Protein AF-A0A3D1IZM6-F1 (afdb_monomer_lite)

Structure (mmCIF, N/CA/C/O backbone):
data_AF-A0A3D1IZM6-F1
#
_entry.id   AF-A0A3D1IZM6-F1
#
loop_
_atom_site.group_PDB
_atom_site.id
_atom_site.type_symbol
_atom_site.label_atom_id
_atom_site.label_alt_id
_atom_site.label_comp_id
_atom_site.label_asym_id
_atom_site.label_entity_id
_atom_site.label_seq_id
_atom_site.pdbx_PDB_ins_code
_atom_site.Cartn_x
_atom_site.Cartn_y
_atom_site.Cartn_z
_atom_site.occupancy
_atom_site.B_iso_or_equiv
_atom_site.auth_seq_id
_atom_site.auth_comp_id
_atom_site.auth_asym_id
_atom_site.auth_atom_id
_atom_site.pdbx_PDB_model_num
ATOM 1 N N . PRO A 1 1 ? -0.669 3.128 17.476 1.00 86.50 1 PRO A N 1
ATOM 2 C CA . PRO A 1 1 ? -0.401 1.927 18.315 1.00 86.50 1 PRO A CA 1
ATOM 3 C C . PRO A 1 1 ? 0.803 2.006 19.279 1.00 86.50 1 PRO A C 1
ATOM 5 O O . PRO A 1 1 ? 0.688 1.498 20.395 1.00 86.50 1 PRO A O 1
ATOM 8 N N . LYS A 1 2 ? 1.941 2.584 18.860 1.00 93.19 2 LYS A N 1
ATOM 9 C CA . LYS A 1 2 ? 3.237 2.447 19.555 1.00 93.19 2 LYS A CA 1
ATOM 10 C C . LYS A 1 2 ? 3.417 3.360 20.777 1.00 93.19 2 LYS A C 1
ATOM 12 O O . LYS A 1 2 ? 3.647 2.854 21.865 1.00 93.19 2 LYS A O 1
ATOM 17 N N . CYS A 1 3 ? 3.286 4.679 20.620 1.00 95.19 3 CYS A N 1
ATOM 18 C CA . CYS A 1 3 ? 3.572 5.652 21.691 1.00 95.19 3 CYS A CA 1
ATOM 19 C C . CYS A 1 3 ? 2.334 6.141 22.464 1.00 95.19 3 CYS A C 1
ATOM 21 O O . CYS A 1 3 ? 2.469 6.870 23.438 1.00 95.19 3 CYS A O 1
ATOM 23 N N . GLY A 1 4 ? 1.125 5.768 22.031 1.00 92.25 4 GLY A N 1
ATOM 24 C CA . GLY A 1 4 ? -0.122 6.199 22.674 1.00 92.25 4 GLY A CA 1
ATOM 25 C C . GLY A 1 4 ? -0.565 7.630 22.350 1.00 92.25 4 GLY A C 1
ATOM 26 O O . GLY A 1 4 ? -1.536 8.092 22.945 1.00 92.25 4 GLY A O 1
ATOM 27 N N . ALA A 1 5 ? 0.097 8.312 21.408 1.00 95.12 5 ALA A N 1
ATOM 28 C CA . ALA A 1 5 ? -0.380 9.584 20.874 1.00 95.12 5 ALA A CA 1
ATOM 29 C C . ALA A 1 5 ? -1.825 9.452 20.364 1.00 95.12 5 ALA A C 1
ATOM 31 O O . ALA A 1 5 ? -2.180 8.460 19.719 1.00 95.12 5 ALA A O 1
ATOM 32 N N . LYS A 1 6 ? -2.650 10.449 20.693 1.00 93.88 6 LYS A N 1
ATOM 33 C CA . LYS A 1 6 ? -4.047 10.545 20.256 1.00 93.88 6 LYS A CA 1
ATOM 34 C C . LYS A 1 6 ? -4.123 11.191 18.875 1.00 93.88 6 LYS A C 1
ATOM 36 O O . LYS A 1 6 ? -3.153 11.803 18.437 1.00 93.88 6 LYS A O 1
ATOM 41 N N . ASP A 1 7 ? -5.268 11.037 18.216 1.00 92.25 7 ASP A N 1
ATOM 42 C CA . ASP A 1 7 ? -5.619 11.775 16.994 1.00 92.25 7 ASP A CA 1
ATOM 43 C C . ASP A 1 7 ? -4.579 11.637 15.874 1.00 92.25 7 ASP A C 1
ATOM 45 O O . ASP A 1 7 ? -4.140 12.605 15.265 1.00 92.25 7 ASP A O 1
ATOM 49 N N . GLN A 1 8 ? -4.153 10.392 15.645 1.00 94.94 8 GLN A N 1
ATOM 50 C CA . GLN A 1 8 ? -3.240 10.029 14.565 1.00 94.94 8 GLN A CA 1
ATOM 51 C C . GLN A 1 8 ? -4.029 9.600 13.325 1.00 94.94 8 GLN A C 1
ATOM 53 O O . GLN A 1 8 ? -5.044 8.909 13.448 1.00 94.94 8 GLN A O 1
ATOM 58 N N . TYR A 1 9 ? -3.533 9.976 12.147 1.00 93.31 9 TYR A N 1
ATOM 59 C CA . TYR A 1 9 ? -4.179 9.731 10.859 1.00 93.31 9 TYR A CA 1
ATOM 60 C C . TYR A 1 9 ? -3.430 8.669 10.054 1.00 93.31 9 TYR A C 1
ATOM 62 O O . TYR A 1 9 ? -2.205 8.641 10.036 1.00 93.31 9 TYR A O 1
ATOM 70 N N . GLY A 1 10 ? -4.180 7.823 9.346 1.00 92.38 10 GLY A N 1
ATOM 71 C CA . GLY A 1 10 ? -3.614 6.907 8.358 1.00 92.38 10 GLY A CA 1
ATOM 72 C C . GLY A 1 10 ? -2.687 5.842 8.947 1.00 92.38 10 GLY A C 1
ATOM 73 O O . GLY A 1 10 ? -3.042 5.158 9.911 1.00 92.38 10 GLY A O 1
ATOM 74 N N . ASP A 1 11 ? -1.535 5.673 8.304 1.00 95.69 11 ASP A N 1
ATOM 75 C CA . ASP A 1 11 ? -0.578 4.577 8.483 1.00 95.69 11 ASP A CA 1
ATOM 76 C C . ASP A 1 11 ? 0.715 5.002 9.201 1.00 95.69 11 ASP A C 1
ATOM 78 O O . ASP A 1 11 ? 1.672 4.232 9.305 1.00 95.69 11 ASP A O 1
ATOM 82 N N . ASN A 1 12 ? 0.761 6.221 9.740 1.00 95.88 12 ASN A N 1
ATOM 83 C CA . ASN A 1 12 ? 1.924 6.733 10.451 1.00 95.88 12 ASN A CA 1
ATOM 84 C C . ASN A 1 12 ? 1.538 7.516 11.712 1.00 95.88 12 ASN A C 1
ATOM 86 O O . ASN A 1 12 ? 0.417 7.999 11.869 1.00 95.88 12 ASN A O 1
ATOM 90 N N . CYS A 1 13 ? 2.493 7.644 12.634 1.00 96.31 13 CYS A N 1
ATOM 91 C CA . CYS A 1 13 ? 2.378 8.515 13.799 1.00 96.31 13 CYS A CA 1
ATOM 92 C C . CYS A 1 13 ? 3.288 9.732 13.644 1.00 96.31 13 CYS A C 1
ATOM 94 O O . CYS A 1 13 ? 4.503 9.588 13.513 1.00 96.31 13 CYS A O 1
ATOM 96 N N . GLU A 1 14 ? 2.716 10.927 13.737 1.00 96.31 14 GLU A N 1
ATOM 97 C CA . GLU A 1 14 ? 3.436 12.204 13.625 1.00 96.31 14 GLU A CA 1
ATOM 98 C C . GLU A 1 14 ? 4.245 12.549 14.883 1.00 96.31 14 GLU A C 1
ATOM 100 O O . GLU A 1 14 ? 5.107 13.420 14.856 1.00 96.31 14 GLU A O 1
ATOM 105 N N . VAL A 1 15 ? 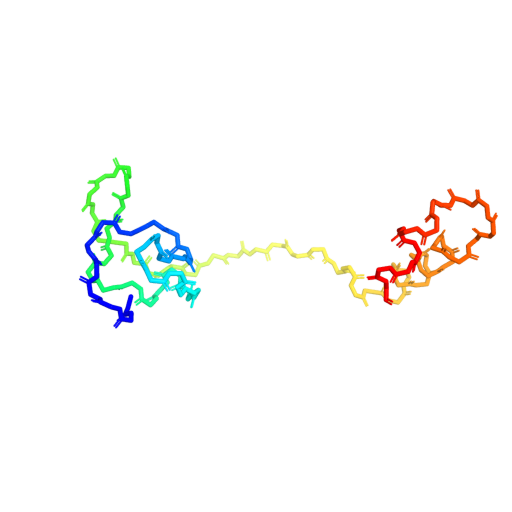4.002 11.845 15.993 1.00 96.75 15 VAL A N 1
ATOM 106 C CA . VAL A 1 15 ? 4.705 12.078 17.264 1.00 96.75 15 VAL A CA 1
ATOM 107 C C . VAL A 1 15 ? 5.976 11.241 17.376 1.00 96.75 15 VAL A C 1
ATOM 109 O O . VAL A 1 15 ? 7.009 11.750 17.796 1.00 96.75 15 VAL A O 1
ATOM 112 N N . CYS A 1 16 ? 5.917 9.948 17.040 1.00 95.94 16 CYS A N 1
ATOM 113 C CA . CYS A 1 16 ? 7.071 9.050 17.178 1.00 95.94 16 CYS A CA 1
ATOM 114 C C . CYS A 1 16 ? 7.625 8.511 15.854 1.00 95.94 16 CYS A C 1
ATOM 116 O O . CYS A 1 16 ? 8.573 7.730 15.882 1.00 95.94 16 CYS A O 1
ATOM 118 N N . GLY A 1 17 ? 7.037 8.877 14.711 1.00 95.00 17 GLY A N 1
ATOM 119 C CA . GLY A 1 17 ? 7.503 8.466 13.383 1.00 95.00 17 GLY A CA 1
ATOM 120 C C . GLY A 1 17 ? 7.256 6.997 13.031 1.00 95.00 17 GLY A C 1
ATOM 121 O O . GLY A 1 17 ? 7.749 6.523 12.013 1.00 95.00 17 GLY A O 1
ATOM 122 N N . ALA A 1 18 ? 6.524 6.246 13.858 1.00 96.06 18 ALA A N 1
ATOM 123 C CA . ALA A 1 18 ? 6.230 4.846 13.569 1.00 96.06 18 ALA A CA 1
ATOM 124 C C . ALA A 1 18 ? 5.256 4.715 12.391 1.00 96.06 18 ALA A C 1
ATOM 126 O O . ALA A 1 18 ? 4.234 5.397 12.386 1.00 96.06 18 ALA A O 1
ATOM 127 N N . ALA A 1 19 ? 5.536 3.786 11.476 1.00 96.38 19 ALA A N 1
ATOM 128 C CA . ALA A 1 19 ? 4.588 3.301 10.476 1.00 96.38 19 ALA A CA 1
ATOM 129 C C . ALA A 1 19 ? 3.842 2.054 10.991 1.00 96.38 19 ALA A C 1
ATOM 131 O O . ALA A 1 19 ? 4.389 1.284 11.792 1.00 96.38 19 ALA A O 1
ATOM 132 N N . TYR A 1 20 ? 2.592 1.883 10.576 1.00 94.19 20 TYR A N 1
ATOM 133 C CA . TYR A 1 20 ? 1.693 0.789 10.954 1.00 94.19 20 TYR A CA 1
ATOM 134 C C . TYR A 1 20 ? 0.516 0.715 9.982 1.00 94.19 20 TYR A C 1
ATOM 136 O O . TYR A 1 20 ? 0.214 1.683 9.294 1.00 94.19 20 TYR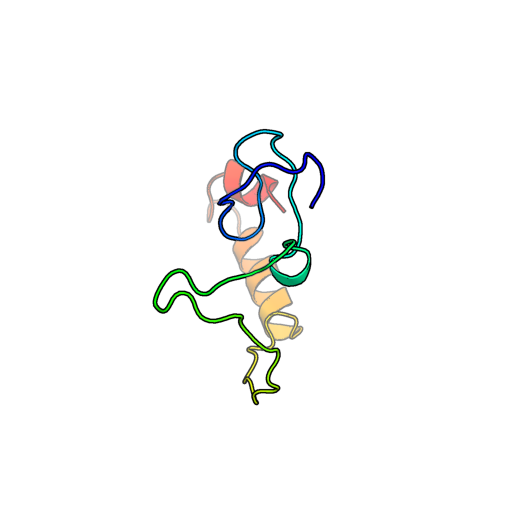 A O 1
ATOM 144 N N . GLU A 1 21 ? -0.208 -0.396 9.953 1.00 94.56 21 GLU A N 1
ATOM 145 C CA . GLU A 1 21 ? -1.463 -0.422 9.206 1.00 94.56 21 GLU A CA 1
ATOM 146 C C . GLU A 1 21 ? -2.534 0.427 9.921 1.00 94.56 21 GLU A C 1
ATOM 148 O O . GLU A 1 21 ? -2.612 0.417 11.155 1.00 94.56 21 GLU A O 1
ATOM 153 N N . PRO A 1 22 ? -3.427 1.127 9.193 1.00 93.38 22 PRO A N 1
ATOM 154 C CA . PRO A 1 22 ? -4.525 1.877 9.812 1.00 93.38 22 PRO A CA 1
ATOM 155 C C . PRO A 1 22 ? -5.441 1.009 10.695 1.00 93.38 22 PRO A C 1
ATOM 157 O O . PRO A 1 22 ? -6.053 1.501 11.644 1.00 93.38 22 PRO A O 1
ATOM 160 N N . THR A 1 23 ? -5.514 -0.295 10.414 1.00 93.50 23 THR A N 1
ATOM 161 C CA . THR A 1 23 ? -6.225 -1.316 11.206 1.00 93.50 23 THR A CA 1
ATOM 162 C C . THR A 1 23 ? -5.614 -1.535 12.596 1.00 93.50 23 THR A C 1
ATOM 164 O O . THR A 1 23 ? -6.300 -2.029 13.489 1.00 93.50 23 THR A O 1
ATOM 167 N N . GLU A 1 24 ? -4.361 -1.129 12.820 1.00 93.75 24 GLU A N 1
ATOM 168 C CA . GLU A 1 24 ? -3.665 -1.208 14.111 1.00 93.75 24 GLU A CA 1
ATOM 169 C C . GLU A 1 24 ? -3.888 0.036 14.995 1.00 93.75 24 GLU A C 1
ATOM 171 O O . GLU A 1 24 ? -3.350 0.131 16.111 1.00 93.75 24 GLU A O 1
ATOM 176 N N . LEU A 1 25 ? -4.655 1.029 14.529 1.00 93.31 25 LEU A N 1
ATOM 177 C CA . LEU A 1 25 ? -5.018 2.189 15.340 1.00 93.31 25 LEU A CA 1
ATOM 178 C C . LEU A 1 25 ? -5.851 1.767 16.557 1.00 93.31 25 LEU A C 1
ATOM 180 O O . LEU A 1 25 ? -6.781 0.969 16.481 1.00 93.31 25 LEU A O 1
ATOM 184 N N . LYS A 1 26 ? -5.519 2.343 17.715 1.00 92.94 26 LYS A N 1
ATOM 185 C CA . LYS A 1 26 ? -6.279 2.135 18.952 1.00 92.94 26 LYS A CA 1
ATOM 186 C C . LYS A 1 26 ? -7.455 3.106 18.956 1.00 92.94 26 LYS A C 1
ATOM 188 O O . LYS A 1 26 ? -7.230 4.298 18.779 1.00 92.94 26 LYS A O 1
ATOM 193 N N . ASN A 1 27 ? -8.665 2.606 19.214 1.00 93.06 27 ASN A N 1
ATOM 194 C CA . ASN A 1 27 ? -9.913 3.381 19.170 1.00 93.06 27 ASN A CA 1
ATOM 195 C C . ASN A 1 27 ? -10.098 4.130 17.833 1.00 93.06 27 ASN A C 1
ATOM 197 O O . ASN A 1 27 ? -10.186 5.359 17.834 1.00 93.06 27 ASN A O 1
ATOM 201 N N . PRO A 1 28 ? -10.109 3.420 16.688 1.00 95.06 28 PRO A N 1
ATOM 202 C CA . PRO A 1 28 ? -10.216 4.071 15.392 1.00 95.06 28 PRO A CA 1
ATOM 203 C C . PRO A 1 28 ? -11.578 4.756 15.248 1.00 95.06 28 PRO A C 1
ATOM 205 O O . PRO A 1 28 ? -12.607 4.243 15.700 1.00 95.06 28 PRO A O 1
ATOM 208 N N . TYR A 1 29 ? -11.587 5.901 14.576 1.00 95.38 29 TYR A N 1
ATOM 209 C CA . TYR A 1 29 ? -12.800 6.632 14.239 1.00 95.38 29 TYR A CA 1
ATOM 210 C C . TYR A 1 29 ? -12.696 7.220 12.832 1.00 95.38 29 TYR A C 1
ATOM 212 O O . TYR A 1 29 ? -11.613 7.514 12.330 1.00 95.38 29 TYR A O 1
ATOM 220 N N . SER A 1 30 ? -13.844 7.363 12.176 1.00 95.88 30 SER A N 1
ATOM 221 C CA . SER A 1 30 ? -13.962 7.998 10.868 1.00 95.88 30 SER A CA 1
ATOM 222 C C . SER A 1 30 ? -13.695 9.495 10.990 1.00 95.88 30 SER A C 1
ATOM 224 O O . SER A 1 30 ? -14.430 10.193 11.684 1.00 95.88 30 SER A O 1
ATOM 226 N N . ALA A 1 31 ? -12.708 10.010 10.256 1.00 94.38 31 ALA A N 1
ATOM 227 C CA . ALA A 1 31 ? -12.453 11.450 10.184 1.00 94.38 31 ALA A CA 1
ATOM 228 C C . ALA A 1 31 ? -13.635 12.240 9.580 1.00 94.38 31 ALA A C 1
ATOM 230 O O . ALA A 1 31 ? -13.743 13.443 9.788 1.00 94.38 31 ALA A O 1
ATOM 231 N N . LEU A 1 32 ? -14.534 11.567 8.848 1.00 95.44 32 LEU A N 1
ATOM 232 C CA . LEU A 1 32 ? -15.706 12.188 8.224 1.00 95.44 32 LEU A CA 1
ATOM 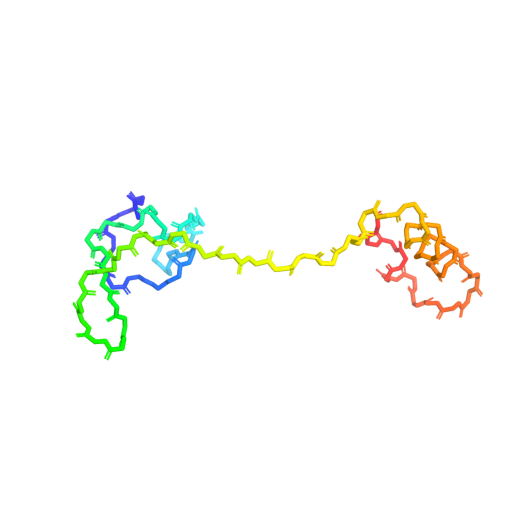233 C C . LEU A 1 32 ? -16.928 12.223 9.146 1.00 95.44 32 LEU A C 1
ATOM 235 O O . LEU A 1 32 ? -17.704 13.171 9.101 1.00 95.44 32 LEU A O 1
ATOM 239 N N . THR A 1 33 ? -17.143 11.170 9.940 1.00 96.94 33 THR A N 1
ATOM 240 C CA . THR A 1 33 ? -18.407 10.963 10.674 1.00 96.94 33 THR A CA 1
ATOM 241 C C . THR A 1 33 ? -18.237 10.736 12.173 1.00 96.94 33 THR A C 1
ATOM 243 O O . THR A 1 33 ? -19.233 10.641 12.883 1.00 96.94 33 THR A O 1
ATOM 246 N N . GLY A 1 34 ? -17.008 10.582 12.670 1.00 94.81 34 GLY A N 1
ATOM 247 C CA . GLY A 1 34 ? -16.710 10.230 14.063 1.00 94.81 34 GLY A CA 1
ATOM 248 C C . GLY A 1 34 ? -17.085 8.796 14.463 1.00 94.81 34 GLY A C 1
ATOM 249 O O . GLY A 1 34 ? -16.734 8.355 15.553 1.00 94.81 34 GLY A O 1
ATOM 250 N N . ALA A 1 35 ? -17.772 8.041 13.601 1.00 96.94 35 ALA A N 1
ATOM 251 C CA . ALA A 1 35 ? -18.178 6.669 13.888 1.00 96.94 35 ALA A CA 1
ATOM 252 C C . ALA A 1 35 ? -16.983 5.703 13.864 1.00 96.94 35 ALA A C 1
ATOM 254 O O . ALA A 1 35 ? -16.058 5.868 13.066 1.00 96.94 35 ALA A O 1
ATOM 255 N N . THR A 1 36 ? -17.026 4.655 14.690 1.00 96.75 36 THR A N 1
ATOM 256 C CA . THR A 1 36 ? -16.028 3.577 14.663 1.00 96.75 36 THR A CA 1
ATOM 257 C C . THR A 1 36 ? -16.132 2.797 13.345 1.00 96.75 36 THR A C 1
ATOM 259 O O . THR A 1 36 ? -17.211 2.283 13.032 1.00 96.75 36 THR A O 1
ATOM 262 N N . PRO A 1 37 ? -15.052 2.702 12.547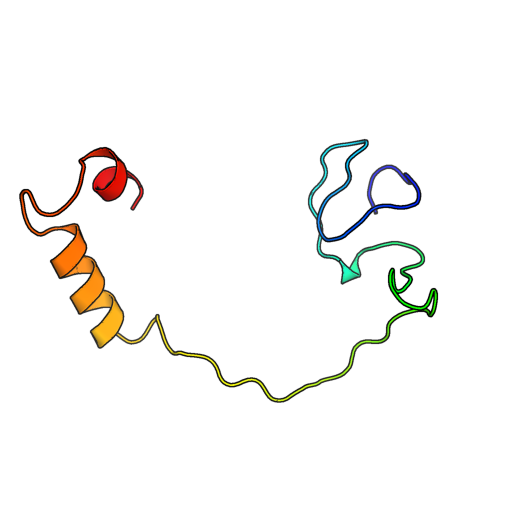 1.00 95.75 37 PRO A N 1
ATOM 263 C CA . PRO A 1 37 ? -15.069 1.957 11.297 1.00 95.75 37 PRO A CA 1
ATOM 264 C C . PRO A 1 37 ? -15.153 0.448 11.552 1.00 95.75 37 PRO A C 1
ATOM 266 O O . PRO A 1 37 ? -14.723 -0.054 12.590 1.00 95.75 37 PRO A O 1
ATOM 269 N N . VAL A 1 38 ? -15.681 -0.282 10.570 1.00 94.88 38 VAL A N 1
ATOM 270 C CA . VAL A 1 38 ? -15.761 -1.748 10.583 1.00 94.88 38 V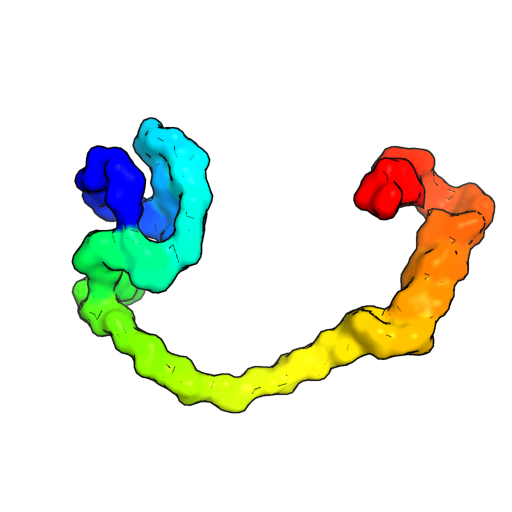AL A CA 1
ATOM 271 C C . VAL A 1 38 ? -15.215 -2.314 9.279 1.00 94.88 38 VAL A C 1
ATOM 273 O O . VAL A 1 38 ? -15.410 -1.728 8.213 1.00 94.88 38 VAL A O 1
ATOM 276 N N . MET A 1 39 ? -14.563 -3.472 9.357 1.00 94.25 39 MET A N 1
ATOM 277 C CA . MET A 1 39 ? -14.057 -4.167 8.176 1.00 94.25 39 MET A CA 1
ATOM 278 C C . MET A 1 39 ? -15.219 -4.769 7.387 1.00 94.25 39 MET A C 1
ATOM 280 O O . MET A 1 39 ? -16.050 -5.487 7.945 1.00 94.25 39 MET A O 1
ATOM 284 N N . LYS A 1 40 ? -15.276 -4.481 6.084 1.00 95.12 40 LYS A N 1
ATOM 285 C CA . LYS A 1 40 ? -16.268 -5.049 5.168 1.00 95.12 40 LYS A CA 1
ATOM 286 C C . LYS A 1 40 ? -15.568 -5.599 3.927 1.00 95.12 40 LYS A C 1
ATOM 288 O O . LYS A 1 40 ? -14.794 -4.862 3.319 1.00 95.12 40 LYS A O 1
ATOM 293 N N . PRO A 1 41 ? -15.826 -6.859 3.541 1.00 95.19 41 PRO A N 1
ATOM 294 C CA . PRO A 1 41 ? -15.305 -7.393 2.294 1.00 95.19 41 PRO A CA 1
ATOM 295 C C . PRO A 1 41 ? -15.972 -6.687 1.111 1.00 95.19 41 PRO A C 1
ATOM 297 O O . PRO A 1 41 ? -17.172 -6.406 1.135 1.00 95.19 41 PRO A O 1
ATOM 300 N N . VAL A 1 42 ? -15.190 -6.414 0.073 1.00 96.69 42 VAL A N 1
ATOM 301 C CA . VAL A 1 42 ? -15.661 -5.850 -1.191 1.00 96.69 42 VAL A CA 1
ATOM 302 C C . VAL A 1 42 ? -14.932 -6.550 -2.328 1.00 96.69 42 VAL A C 1
ATOM 304 O O . VAL A 1 42 ? -13.755 -6.887 -2.205 1.00 96.69 42 VAL A O 1
ATOM 307 N N . GLU A 1 43 ? -15.636 -6.800 -3.425 1.00 97.06 43 GLU A N 1
ATOM 308 C CA . GLU A 1 43 ? -15.000 -7.300 -4.637 1.00 97.06 43 GLU A CA 1
ATOM 309 C C . GLU A 1 43 ? -14.183 -6.172 -5.277 1.00 97.06 43 GLU A C 1
ATOM 311 O O . GLU A 1 43 ? -14.689 -5.074 -5.516 1.00 97.06 43 GLU A O 1
ATOM 316 N N . GLN A 1 44 ? -12.907 -6.440 -5.540 1.00 97.00 44 GLN A N 1
ATOM 317 C CA . GLN A 1 44 ? -12.008 -5.512 -6.214 1.00 97.00 44 GLN A CA 1
ATOM 318 C C . GLN A 1 44 ? -11.381 -6.199 -7.420 1.00 97.00 44 GLN A C 1
ATOM 320 O O . GLN A 1 44 ? -10.928 -7.340 -7.343 1.00 97.00 44 GLN A O 1
ATOM 325 N N . TYR A 1 45 ? -11.318 -5.472 -8.529 1.00 96.69 45 TYR A N 1
ATOM 326 C CA . TYR A 1 45 ? -10.644 -5.919 -9.737 1.00 96.69 45 TYR A CA 1
ATOM 327 C C . TYR A 1 45 ? -9.202 -5.423 -9.710 1.00 96.69 45 TYR A C 1
ATOM 329 O O . TYR A 1 45 ? -8.952 -4.223 -9.596 1.00 96.69 45 TYR A O 1
ATOM 337 N N . PHE A 1 46 ? -8.250 -6.346 -9.825 1.00 96.25 46 PHE A N 1
ATOM 338 C CA . PHE A 1 46 ? -6.826 -6.028 -9.830 1.00 96.25 46 PHE A CA 1
ATOM 339 C C . PHE A 1 46 ? -6.253 -6.159 -11.237 1.00 96.25 46 PHE A C 1
ATOM 341 O O . PHE A 1 46 ? -6.451 -7.167 -11.918 1.00 96.25 46 PHE A O 1
ATOM 348 N N . PHE A 1 47 ? -5.486 -5.155 -11.662 1.00 97.06 47 PHE A N 1
ATOM 349 C CA . PHE A 1 47 ? -4.653 -5.280 -12.849 1.00 97.06 47 PHE A CA 1
ATOM 350 C C . PHE A 1 47 ? -3.451 -6.175 -12.537 1.00 97.06 47 PHE A C 1
ATOM 352 O O . PHE A 1 47 ? -2.707 -5.931 -11.585 1.00 97.06 47 PHE A O 1
ATOM 359 N N . LYS A 1 48 ? -3.236 -7.208 -13.356 1.00 96.50 48 LYS A N 1
ATOM 360 C CA . LYS A 1 48 ? -2.129 -8.151 -13.183 1.00 96.50 48 LYS A CA 1
ATOM 361 C C . LYS A 1 48 ? -0.822 -7.554 -13.710 1.00 96.50 48 LYS A C 1
ATOM 363 O O . LYS A 1 48 ? -0.291 -8.001 -14.720 1.00 96.50 48 LYS A O 1
ATOM 368 N N . LEU A 1 49 ? -0.287 -6.558 -13.007 1.00 96.69 49 LEU A N 1
ATOM 369 C CA . LEU A 1 49 ? 0.996 -5.933 -13.351 1.00 96.69 49 LEU A CA 1
ATOM 370 C C . LEU A 1 49 ? 2.158 -6.945 -13.363 1.00 96.69 49 LEU A C 1
ATOM 372 O O . LEU A 1 49 ? 3.108 -6.789 -14.119 1.00 96.69 49 LEU A O 1
ATOM 376 N N . SER A 1 50 ? 2.053 -8.010 -12.566 1.00 96.12 50 SER A N 1
ATOM 377 C CA . SER A 1 50 ? 3.001 -9.130 -12.522 1.00 96.12 50 SER A CA 1
ATOM 378 C C . SER A 1 50 ? 2.869 -10.118 -13.687 1.00 96.12 50 SER A C 1
ATOM 380 O O . SER A 1 50 ? 3.564 -11.134 -13.711 1.00 96.12 50 SER A O 1
ATOM 382 N N . ASP A 1 51 ? 1.966 -9.879 -14.642 1.00 98.00 51 ASP A N 1
ATOM 383 C CA . ASP A 1 51 ? 1.879 -10.689 -15.852 1.00 98.00 51 ASP A CA 1
ATOM 384 C C . ASP A 1 51 ? 3.225 -10.651 -16.601 1.00 98.00 51 ASP A C 1
ATOM 386 O O . ASP A 1 51 ? 3.782 -9.563 -16.785 1.00 98.00 51 ASP A O 1
ATOM 390 N N . PRO A 1 52 ? 3.753 -11.800 -17.068 1.00 97.81 52 PRO A N 1
ATOM 391 C CA . PRO A 1 52 ? 5.037 -11.848 -17.763 1.00 97.81 52 PRO A CA 1
ATOM 392 C C . PRO A 1 52 ? 5.146 -10.876 -18.943 1.00 97.81 52 PRO A C 1
ATOM 394 O O . PRO A 1 52 ? 6.233 -10.378 -19.221 1.00 97.81 52 PRO A O 1
ATOM 397 N N . ARG A 1 53 ? 4.028 -10.554 -19.610 1.00 97.88 53 ARG A N 1
ATOM 398 C CA . ARG A 1 53 ? 3.995 -9.574 -20.707 1.00 97.88 53 ARG A CA 1
ATOM 399 C C . ARG A 1 53 ? 4.311 -8.161 -20.220 1.00 97.88 53 ARG A C 1
ATOM 401 O O . ARG A 1 53 ? 5.060 -7.444 -20.874 1.00 97.88 53 ARG A O 1
ATOM 408 N N . CYS A 1 54 ? 3.755 -7.770 -19.074 1.00 97.44 54 CYS A N 1
ATOM 409 C CA . CYS A 1 54 ? 4.007 -6.468 -18.460 1.00 97.44 54 CYS A CA 1
ATOM 410 C C . CYS A 1 54 ? 5.441 -6.381 -17.946 1.00 97.44 54 CYS A C 1
ATOM 412 O O . CYS A 1 54 ? 6.110 -5.382 -18.190 1.00 97.44 54 CYS A O 1
ATOM 414 N N . VAL A 1 55 ? 5.929 -7.442 -17.299 1.00 96.50 55 VAL A N 1
ATOM 415 C CA . VAL A 1 55 ? 7.312 -7.504 -16.811 1.00 96.50 55 VAL A CA 1
ATOM 416 C C . VAL A 1 55 ? 8.300 -7.390 -17.970 1.00 96.50 55 VAL A C 1
ATOM 418 O O . VAL A 1 55 ? 9.182 -6.538 -17.916 1.00 96.50 55 VAL A O 1
ATOM 421 N N . ALA A 1 56 ? 8.119 -8.174 -19.038 1.00 97.00 56 ALA A N 1
ATOM 422 C CA . ALA A 1 56 ? 8.992 -8.128 -20.210 1.00 97.00 56 ALA A CA 1
ATOM 423 C C . ALA A 1 56 ? 8.993 -6.741 -20.868 1.00 97.00 56 ALA A C 1
ATOM 425 O O . ALA A 1 56 ? 10.055 -6.195 -21.153 1.00 97.00 56 ALA A O 1
ATOM 426 N N . PHE A 1 57 ? 7.811 -6.142 -21.046 1.00 96.31 57 PHE A N 1
ATOM 427 C CA . PHE A 1 57 ? 7.687 -4.788 -21.581 1.00 96.31 57 PHE A CA 1
ATOM 428 C C . PHE A 1 57 ? 8.406 -3.749 -20.709 1.00 96.31 57 PHE A C 1
ATOM 430 O O . PHE A 1 57 ? 9.155 -2.925 -21.227 1.00 96.31 57 PHE A O 1
ATOM 437 N N . LEU A 1 58 ? 8.197 -3.780 -19.389 1.00 94.69 58 LEU A N 1
ATOM 438 C CA . LEU A 1 58 ? 8.807 -2.814 -18.472 1.00 94.69 58 LEU A CA 1
ATOM 439 C C . LEU A 1 58 ? 10.326 -2.982 -18.405 1.00 94.69 58 LEU A C 1
ATOM 441 O O . LEU A 1 58 ? 11.041 -1.985 -18.388 1.00 94.69 58 LEU A O 1
ATOM 445 N N . GLN A 1 59 ? 10.823 -4.220 -18.409 1.00 92.81 59 GLN A N 1
ATOM 446 C CA . GLN A 1 59 ? 12.256 -4.505 -18.436 1.00 92.81 59 GLN A CA 1
ATOM 447 C C . GLN A 1 59 ? 12.911 -4.003 -19.725 1.00 92.81 59 GLN A C 1
ATOM 449 O O . GLN A 1 59 ? 13.954 -3.358 -19.653 1.00 92.81 59 GLN A O 1
ATOM 454 N N . ASP A 1 60 ? 12.308 -4.253 -20.887 1.00 94.12 60 ASP A N 1
ATOM 455 C CA . ASP A 1 60 ? 12.815 -3.743 -22.167 1.00 94.12 60 ASP A CA 1
ATOM 456 C C . ASP A 1 60 ? 12.821 -2.206 -22.194 1.00 94.12 60 ASP A C 1
ATOM 458 O O . ASP A 1 60 ? 13.822 -1.564 -22.524 1.00 94.12 60 ASP A O 1
ATOM 462 N N . TRP A 1 61 ? 11.726 -1.597 -21.735 1.00 92.88 61 TRP A N 1
ATOM 463 C CA . TRP A 1 61 ? 11.583 -0.147 -21.699 1.00 92.88 61 TRP A CA 1
ATOM 464 C C . TRP A 1 61 ? 12.588 0.531 -20.758 1.00 92.88 61 TRP A C 1
ATOM 466 O O . TRP A 1 61 ? 13.143 1.572 -21.115 1.00 92.88 61 TRP A O 1
ATOM 476 N N . LEU A 1 62 ? 12.853 -0.062 -19.587 1.00 92.75 62 LEU A N 1
ATOM 477 C CA . LEU A 1 62 ? 13.845 0.429 -18.623 1.00 92.75 62 LEU A CA 1
ATOM 478 C C . LEU A 1 62 ? 15.277 0.326 -19.162 1.00 92.75 62 LEU A C 1
ATOM 480 O O . LEU A 1 62 ? 16.075 1.237 -18.952 1.00 92.75 62 LEU A O 1
ATOM 484 N N . ASN A 1 63 ? 15.594 -0.768 -19.859 1.00 89.56 63 ASN A N 1
ATOM 485 C CA . ASN A 1 63 ? 16.956 -1.077 -20.302 1.00 89.56 63 ASN A CA 1
ATOM 486 C C . ASN A 1 63 ? 17.297 -0.533 -21.698 1.00 89.56 63 ASN A C 1
ATOM 488 O O . ASN A 1 63 ? 18.434 -0.676 -22.148 1.00 89.56 63 ASN A O 1
ATOM 492 N N . THR A 1 64 ? 16.346 0.105 -22.387 1.00 93.12 64 THR A N 1
ATOM 493 C CA . THR A 1 64 ? 16.596 0.748 -23.682 1.00 93.12 64 THR A CA 1
ATOM 494 C C . THR A 1 64 ? 17.609 1.898 -23.514 1.00 93.12 64 THR A C 1
ATOM 496 O O . THR A 1 64 ? 17.307 2.884 -22.829 1.00 93.12 64 THR A O 1
ATOM 499 N N . PRO A 1 65 ? 18.799 1.839 -24.147 1.00 90.31 65 PRO A N 1
ATOM 500 C CA . PRO A 1 65 ? 19.839 2.848 -23.956 1.00 90.31 65 PRO A CA 1
ATOM 501 C C . PRO A 1 65 ? 19.376 4.258 -24.340 1.00 90.31 65 PRO A C 1
ATOM 503 O O . PRO A 1 65 ? 18.791 4.468 -25.401 1.00 90.31 65 PRO A O 1
ATOM 506 N N . GLY A 1 66 ? 19.644 5.240 -23.474 1.00 89.12 66 GLY A N 1
ATOM 507 C CA . GLY A 1 66 ? 19.299 6.649 -23.708 1.00 89.12 66 GLY A CA 1
ATOM 508 C C . GLY A 1 66 ? 17.805 6.980 -23.607 1.00 89.12 66 GLY A C 1
ATOM 509 O O . GLY A 1 66 ? 17.423 8.124 -23.847 1.00 89.12 66 GLY A O 1
ATOM 510 N N . ARG A 1 67 ? 16.952 6.010 -23.244 1.00 92.69 67 ARG A N 1
ATOM 511 C CA . ARG A 1 67 ? 15.505 6.212 -23.072 1.00 92.69 67 ARG A CA 1
ATOM 512 C C . ARG A 1 67 ? 15.172 6.987 -21.799 1.00 92.69 67 ARG A C 1
ATOM 514 O O . ARG A 1 67 ? 14.285 7.836 -21.821 1.00 92.69 67 ARG A O 1
ATOM 521 N N . LEU A 1 68 ? 15.850 6.663 -20.699 1.00 92.56 68 LEU A N 1
ATOM 522 C CA . LEU A 1 68 ? 15.573 7.185 -19.362 1.00 92.56 68 LEU A CA 1
ATOM 523 C C . LEU A 1 68 ? 16.789 7.887 -18.771 1.00 92.56 68 LEU A C 1
ATOM 525 O O . LEU A 1 68 ? 17.931 7.621 -19.145 1.00 92.56 68 LEU A O 1
ATOM 529 N N . GLN A 1 69 ? 16.520 8.772 -17.812 1.00 91.56 69 GLN A N 1
ATOM 530 C CA . GLN A 1 69 ? 17.561 9.376 -16.990 1.00 91.56 69 GLN A CA 1
ATOM 531 C C . GLN A 1 69 ? 18.267 8.291 -16.155 1.00 91.56 69 GLN A C 1
ATOM 533 O O . GLN A 1 69 ? 17.583 7.389 -15.654 1.00 91.56 69 GLN A O 1
ATOM 538 N N . PRO A 1 70 ? 19.597 8.367 -15.967 1.00 88.31 70 PRO A N 1
ATOM 539 C CA . PRO A 1 70 ? 20.358 7.351 -15.236 1.00 88.31 70 PRO A CA 1
ATOM 540 C C . PRO A 1 70 ? 19.814 7.061 -13.830 1.00 88.31 70 PRO A C 1
ATOM 542 O O . PRO A 1 70 ? 19.763 5.911 -13.402 1.00 88.31 70 PRO A O 1
ATOM 545 N N . GLU A 1 71 ? 19.333 8.083 -13.124 1.00 89.88 71 GLU A N 1
ATOM 546 C CA . GLU A 1 71 ? 18.769 7.968 -11.777 1.00 89.88 71 GLU A CA 1
ATOM 547 C C . GLU A 1 71 ? 17.487 7.129 -11.743 1.00 89.88 71 GLU A C 1
ATOM 549 O O . GLU A 1 71 ? 17.174 6.537 -10.713 1.00 89.88 71 GLU A O 1
ATOM 554 N N . MET A 1 72 ? 16.738 7.081 -12.848 1.00 86.44 72 MET A N 1
ATOM 555 C CA . MET A 1 72 ? 15.517 6.278 -12.954 1.00 86.44 72 MET A CA 1
ATOM 556 C C . MET A 1 72 ? 15.826 4.818 -13.272 1.00 86.44 72 MET A C 1
ATOM 558 O O . MET A 1 72 ? 15.144 3.936 -12.762 1.00 86.44 72 MET A O 1
ATOM 562 N N . VAL A 1 73 ? 16.877 4.558 -14.055 1.00 85.12 73 VAL A N 1
ATOM 563 C CA . VAL A 1 73 ? 17.351 3.194 -14.341 1.00 85.1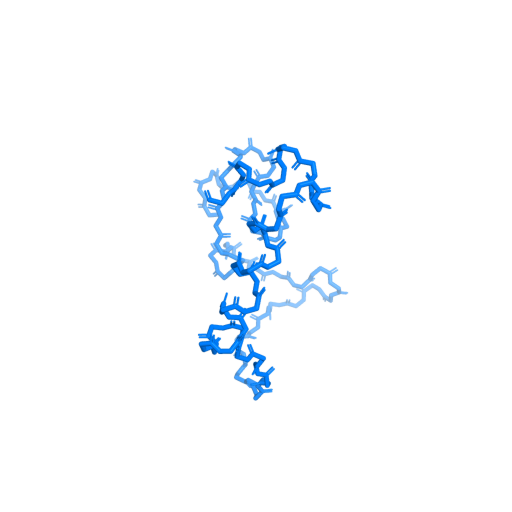2 73 VAL A CA 1
ATOM 564 C C . VAL A 1 73 ? 17.973 2.554 -13.093 1.00 85.12 73 VAL A C 1
ATOM 566 O O . VAL A 1 73 ? 17.767 1.375 -12.839 1.00 85.12 73 VAL A O 1
ATOM 569 N N . ASN A 1 74 ? 18.671 3.337 -12.265 1.00 83.69 74 ASN A N 1
ATOM 570 C CA . ASN A 1 74 ? 19.378 2.845 -11.073 1.00 83.69 74 ASN A CA 1
ATOM 571 C C . ASN A 1 74 ? 18.481 2.591 -9.845 1.00 83.69 74 ASN A C 1
ATOM 573 O O . ASN A 1 74 ? 18.980 2.178 -8.800 1.00 83.69 74 ASN A O 1
ATOM 577 N N . LYS A 1 75 ? 17.180 2.890 -9.930 1.00 75.44 75 LYS A N 1
ATOM 578 C CA . LYS A 1 75 ? 16.200 2.671 -8.848 1.00 75.44 75 LYS A CA 1
ATOM 579 C C . LYS A 1 75 ? 15.543 1.286 -8.883 1.00 75.44 75 LYS A C 1
ATOM 581 O O . LYS A 1 75 ? 14.619 1.051 -8.104 1.00 75.44 75 LYS A O 1
ATOM 586 N N . VAL A 1 76 ? 15.976 0.427 -9.804 1.00 63.75 76 VAL A N 1
ATOM 587 C CA . VAL A 1 76 ? 15.449 -0.924 -10.031 1.00 63.75 76 VAL A CA 1
ATOM 588 C C . VAL A 1 76 ? 16.266 -1.950 -9.258 1.00 63.75 76 VAL A C 1
ATOM 590 O O . VAL A 1 76 ? 17.510 -1.829 -9.262 1.00 63.75 76 VAL A O 1
#

Foldseek 3Di:
DPPPDPDADAQADPPPGDGHHLVPDDQDADPVPRHRDDDDDDDDDDDPCVPPVNVVVVVCQLPPPPNDDPVSNVVD

Secondary structure (DSSP, 8-state):
--S--SS--TTB-TTT--B--GGG-SS---TTT-PPP-----------TTSHHHHHHHHHHHHSTTSS-HHHHTT-

Sequence (76 aa):
PKCGAKDQYGDNCEVCGAAYEPTELKNPYSALTGATPVMKPVEQYFFKLSDPRCVAFLQDWLNTPGRLQPEMVNKV

pLDDT: mean 93.53, std 5.0, range [63.75, 98.0]

Radius of gyration: 20.22 Å; chains: 1; bounding box: 39×24×47 Å